Protein AF-A0A2V8N915-F1 (afdb_monomer_lite)

Sequence (179 aa):
MSEPSAIRRAIENGVAYLESAQLPSGEIPIEISPTPEMSVDCVREPVVFPAALAARALSITPSAARVRSRALDFLLREMEPDGLWRHPSSEKPGHYYTPLDVDDTSIASAALAAAGRRFPNNRALLLANRERSGLFRTWIVRWWRHPLMTYRFFKYVAKLRDVDAVVNANVVIYLGICE

Radius of gyration: 17.51 Å; chains: 1; bounding box: 42×37×52 Å

pLDDT: mean 94.82, std 5.8, range [58.16, 98.88]

Structure (mmCIF, N/CA/C/O backbone):
data_AF-A0A2V8N915-F1
#
_entry.id   AF-A0A2V8N915-F1
#
loop_
_atom_site.group_PDB
_atom_site.id
_atom_site.type_symbol
_atom_site.label_atom_id
_atom_site.label_alt_id
_atom_sit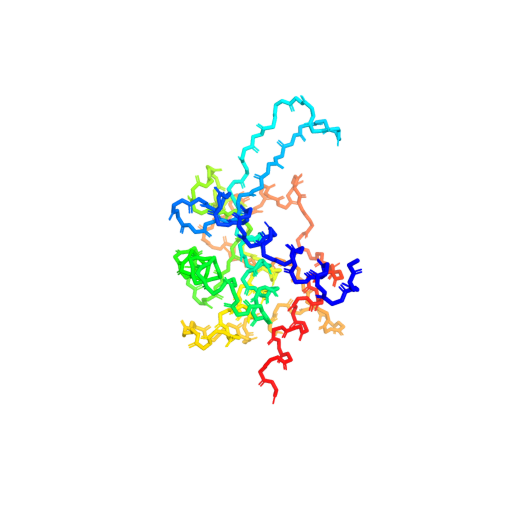e.label_comp_id
_atom_site.label_asym_id
_atom_site.label_entity_id
_atom_site.label_seq_id
_atom_site.pdbx_PDB_ins_code
_atom_site.Cartn_x
_atom_site.Cartn_y
_atom_site.Cartn_z
_atom_site.occupancy
_atom_site.B_iso_or_equiv
_atom_site.auth_seq_id
_atom_site.auth_comp_id
_atom_site.auth_asym_id
_atom_site.auth_atom_id
_atom_site.pdbx_PDB_model_num
ATOM 1 N N . MET A 1 1 ? -17.440 -6.044 34.365 1.00 58.16 1 MET A N 1
ATOM 2 C C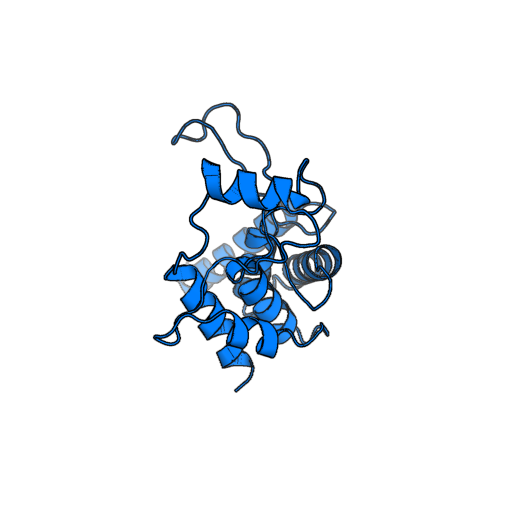A . MET A 1 1 ? -17.697 -5.643 32.960 1.00 58.16 1 MET A CA 1
ATOM 3 C C . MET A 1 1 ? -17.709 -6.904 32.113 1.00 58.16 1 MET A C 1
ATOM 5 O O . MET A 1 1 ? -16.802 -7.701 32.284 1.00 58.16 1 MET A O 1
ATOM 9 N N . SER A 1 2 ? -18.714 -7.124 31.261 1.00 74.94 2 SER A N 1
ATOM 10 C CA . SER A 1 2 ? -18.738 -8.303 30.381 1.00 74.94 2 SER A CA 1
ATOM 11 C C . SER A 1 2 ? -17.717 -8.150 29.247 1.00 74.94 2 SER A C 1
ATOM 13 O O . SER A 1 2 ? -17.509 -7.032 28.764 1.00 74.94 2 SER A O 1
ATOM 15 N N . GLU A 1 3 ? -17.095 -9.244 28.804 1.00 78.62 3 GLU A N 1
ATOM 16 C CA . GLU A 1 3 ? -16.109 -9.231 27.708 1.00 78.62 3 GLU A CA 1
ATOM 17 C C . GLU A 1 3 ? -16.587 -8.495 26.438 1.00 78.62 3 GLU A C 1
ATOM 19 O O . GLU A 1 3 ? -15.830 -7.662 25.931 1.00 78.62 3 GLU A O 1
ATOM 24 N N . PRO A 1 4 ? -17.849 -8.643 25.970 1.00 81.81 4 PRO A N 1
ATOM 25 C CA . PRO A 1 4 ? -18.338 -7.906 24.800 1.00 81.81 4 PRO A CA 1
ATOM 26 C C . PRO A 1 4 ? -18.278 -6.381 24.960 1.00 81.81 4 PRO A C 1
ATOM 28 O O . PRO A 1 4 ? -18.038 -5.652 23.999 1.00 81.81 4 PRO A O 1
ATOM 31 N N . SER A 1 5 ? -18.458 -5.878 26.187 1.00 90.25 5 SER A N 1
ATOM 32 C CA . SER A 1 5 ? -18.349 -4.444 26.470 1.00 90.25 5 SER A CA 1
ATOM 33 C C . SER A 1 5 ? -16.896 -3.956 26.461 1.00 90.25 5 SER A C 1
ATOM 35 O O . SER A 1 5 ? -16.642 -2.801 26.131 1.00 90.25 5 SER A O 1
ATOM 37 N N . ALA A 1 6 ? -15.939 -4.816 26.827 1.00 95.62 6 ALA A N 1
ATOM 38 C CA . ALA A 1 6 ? -14.516 -4.489 26.807 1.00 95.62 6 ALA A CA 1
ATOM 39 C C . ALA A 1 6 ? -13.977 -4.446 25.371 1.00 95.62 6 ALA A C 1
ATOM 41 O O . ALA A 1 6 ? -13.299 -3.484 25.020 1.00 95.62 6 ALA A O 1
ATOM 42 N N . ILE A 1 7 ? -14.368 -5.410 24.529 1.00 95.62 7 ILE A N 1
ATOM 43 C CA . ILE A 1 7 ? -14.004 -5.442 23.104 1.00 95.62 7 ILE A CA 1
ATOM 44 C C . ILE A 1 7 ? -14.509 -4.187 22.386 1.00 95.62 7 ILE A C 1
ATOM 46 O O . ILE A 1 7 ? -13.746 -3.536 21.679 1.00 95.62 7 ILE A O 1
ATOM 50 N N . ARG A 1 8 ? -15.772 -3.796 22.605 1.00 94.94 8 ARG A N 1
ATOM 51 C CA . ARG A 1 8 ? -16.329 -2.584 21.984 1.00 94.94 8 ARG A CA 1
ATOM 52 C C . ARG A 1 8 ? -15.538 -1.328 22.353 1.00 94.94 8 ARG A C 1
ATOM 54 O O . ARG A 1 8 ? -15.169 -0.574 21.461 1.00 94.94 8 ARG A O 1
ATOM 61 N N . ARG A 1 9 ? -15.221 -1.144 23.639 1.00 96.25 9 ARG A N 1
ATOM 62 C CA . ARG A 1 9 ? -14.399 -0.012 24.096 1.00 96.25 9 ARG A CA 1
ATOM 63 C C . ARG A 1 9 ? -12.998 -0.027 23.488 1.00 96.25 9 ARG A C 1
ATOM 65 O O . ARG A 1 9 ? -12.485 1.025 23.134 1.00 96.25 9 ARG A O 1
ATOM 72 N N . ALA A 1 10 ? -12.384 -1.201 23.342 1.00 97.12 10 ALA A N 1
ATOM 73 C CA . ALA A 1 10 ? -11.082 -1.317 22.691 1.00 97.12 10 ALA A CA 1
ATOM 74 C C . ALA A 1 10 ? -11.144 -0.880 21.216 1.00 97.12 10 ALA A C 1
ATOM 76 O O . ALA A 1 10 ? -10.269 -0.145 20.765 1.00 97.12 10 ALA A O 1
ATOM 77 N N . ILE A 1 11 ? -12.203 -1.265 20.493 1.00 96.94 11 ILE A N 1
ATOM 78 C CA . ILE A 1 11 ? -12.436 -0.825 19.108 1.00 96.94 11 ILE A CA 1
ATOM 79 C C . ILE A 1 11 ? -12.624 0.695 19.048 1.00 96.94 11 ILE A C 1
ATOM 81 O O . ILE A 1 11 ? -11.976 1.351 18.240 1.00 96.94 11 ILE A O 1
ATOM 85 N N . GLU A 1 12 ? -13.476 1.265 19.902 1.00 96.88 12 GLU A N 1
ATOM 86 C CA . GLU A 1 12 ? -13.733 2.713 19.947 1.00 96.88 12 GLU A CA 1
ATOM 87 C C . GLU A 1 12 ? -12.453 3.508 20.242 1.00 96.88 12 GLU A C 1
ATOM 89 O O . GLU A 1 12 ? -12.142 4.456 19.523 1.00 96.88 12 GLU A O 1
ATOM 94 N N . ASN A 1 13 ? -11.663 3.072 21.226 1.00 98.00 13 ASN A N 1
ATOM 95 C CA . ASN A 1 13 ? -10.385 3.698 21.562 1.00 98.00 13 ASN A CA 1
ATOM 96 C C . ASN A 1 13 ? -9.372 3.592 20.414 1.00 98.00 13 ASN A C 1
ATOM 98 O O . ASN A 1 13 ? -8.677 4.562 20.116 1.00 98.00 13 ASN A O 1
ATOM 102 N N . GLY A 1 14 ? -9.299 2.434 19.750 1.00 98.12 14 GLY A N 1
ATOM 103 C CA . GLY A 1 14 ? -8.424 2.234 18.596 1.00 98.12 14 GLY A CA 1
ATOM 104 C C . GLY A 1 14 ? -8.798 3.141 17.423 1.00 98.12 14 GLY A C 1
ATOM 105 O O . GLY A 1 14 ? -7.925 3.761 16.821 1.00 98.12 14 GLY A O 1
ATOM 106 N N . VAL A 1 15 ? -10.094 3.282 17.130 1.00 98.31 15 VAL A N 1
ATOM 107 C CA . VAL A 1 15 ? -10.575 4.200 16.087 1.00 98.31 15 VAL A CA 1
ATOM 108 C C . VAL A 1 15 ? -10.278 5.652 16.451 1.00 98.31 15 VAL A C 1
ATOM 110 O O . VAL A 1 15 ? -9.745 6.372 15.612 1.00 98.31 15 VAL A O 1
ATOM 113 N N . ALA A 1 16 ? -10.550 6.068 17.691 1.00 98.38 16 ALA A N 1
ATOM 114 C CA . ALA A 1 16 ? -10.260 7.426 18.149 1.00 98.38 16 ALA A CA 1
ATOM 115 C C . ALA A 1 16 ? -8.763 7.762 18.041 1.00 98.38 16 ALA A C 1
ATOM 117 O O . ALA A 1 16 ? -8.397 8.848 17.588 1.00 98.38 16 ALA A O 1
ATOM 118 N N . TYR A 1 17 ? -7.889 6.811 18.385 1.00 98.44 17 TYR A N 1
ATOM 119 C CA . TYR A 1 17 ? -6.449 6.969 18.202 1.00 98.44 17 TYR A CA 1
ATOM 120 C C . TYR A 1 17 ? -6.085 7.159 16.725 1.00 98.44 17 TYR A C 1
ATOM 122 O O . TYR A 1 17 ? -5.418 8.135 16.383 1.00 98.44 17 TYR A O 1
ATOM 130 N N . LEU A 1 18 ? -6.570 6.285 15.838 1.00 98.31 18 LEU A N 1
ATOM 131 C CA . LEU A 1 18 ? -6.302 6.388 14.401 1.00 98.31 18 LEU A CA 1
ATOM 132 C C . LEU A 1 18 ? -6.818 7.702 13.801 1.00 98.31 18 LEU A C 1
ATOM 134 O O . LEU A 1 18 ? -6.141 8.292 12.965 1.00 98.31 18 LEU A O 1
ATOM 138 N N . GLU A 1 19 ? -7.982 8.191 14.236 1.00 98.06 19 GLU A N 1
ATOM 139 C CA . GLU A 1 19 ? -8.492 9.503 13.825 1.00 98.06 19 GLU A CA 1
ATOM 140 C C . GLU A 1 19 ? -7.568 10.642 14.254 1.00 98.06 19 GLU A C 1
ATOM 142 O O . GLU A 1 19 ? -7.346 11.564 13.468 1.00 98.06 19 GLU A O 1
ATOM 147 N N . SER A 1 20 ? -7.022 10.567 15.471 1.00 98.06 20 SER A N 1
ATOM 148 C CA . SER A 1 20 ? -6.102 11.579 15.996 1.00 98.06 20 SER A CA 1
ATOM 149 C C . SER A 1 20 ? -4.716 11.536 15.342 1.00 98.06 20 SER A C 1
ATOM 151 O O . SER A 1 20 ? -4.090 12.580 15.185 1.00 98.06 20 SER A O 1
ATOM 153 N N . ALA A 1 21 ? -4.252 10.349 14.939 1.00 97.69 21 ALA A N 1
ATOM 154 C CA . ALA A 1 21 ? -2.926 10.139 14.362 1.00 97.69 21 ALA A CA 1
ATOM 155 C C . ALA A 1 21 ? -2.880 10.337 12.835 1.00 97.69 21 ALA A C 1
ATOM 157 O O . ALA A 1 21 ? -1.843 10.713 12.293 1.00 97.69 21 ALA A O 1
ATOM 158 N N . GLN A 1 22 ? -3.981 10.078 12.117 1.00 98.44 22 GLN A N 1
ATOM 159 C CA . GLN A 1 22 ? -4.016 10.156 10.654 1.00 98.44 22 GLN A CA 1
ATOM 160 C C . GLN A 1 22 ? -3.775 11.588 10.151 1.00 98.44 22 GLN A C 1
ATOM 162 O O . GLN A 1 22 ? -4.539 12.515 10.448 1.00 98.44 22 GLN A O 1
ATOM 167 N N . LEU A 1 23 ? -2.773 11.748 9.285 1.00 98.25 23 LEU A N 1
ATOM 168 C CA . LEU A 1 23 ? -2.366 13.047 8.748 1.00 98.25 23 LEU A CA 1
ATOM 169 C C . LEU A 1 23 ? -3.466 13.699 7.898 1.00 98.25 23 LEU A C 1
ATOM 171 O O . LEU A 1 23 ? -4.329 12.994 7.369 1.00 98.25 23 LEU A O 1
ATOM 175 N N . PRO A 1 24 ? -3.451 15.033 7.685 1.00 97.81 24 PRO A N 1
ATOM 176 C CA . PRO A 1 24 ? -4.430 15.713 6.831 1.00 97.81 24 PRO A CA 1
ATOM 177 C C . PRO A 1 24 ? -4.552 15.110 5.426 1.00 97.81 24 PRO A C 1
ATOM 179 O O . PRO A 1 24 ? -5.661 15.033 4.900 1.00 97.81 24 PRO A O 1
ATOM 182 N N . SER A 1 25 ? -3.449 14.599 4.867 1.00 97.62 25 SER A N 1
ATOM 183 C CA . SER A 1 25 ? -3.434 13.863 3.599 1.00 97.62 25 SER A CA 1
ATOM 184 C C . SER A 1 25 ? -4.282 12.580 3.646 1.00 97.62 25 SER A C 1
ATOM 186 O O . SER A 1 25 ? -4.825 12.162 2.632 1.00 97.62 25 SER A O 1
ATOM 188 N N . GLY A 1 26 ? -4.467 11.955 4.804 1.00 98.38 26 GLY A N 1
ATOM 189 C CA . GLY A 1 26 ? -5.096 10.639 4.940 1.00 98.38 26 GLY A CA 1
ATOM 190 C C . GLY A 1 26 ? -4.089 9.498 5.072 1.00 98.38 26 GLY A C 1
ATOM 191 O O . GLY A 1 26 ? -4.500 8.365 5.322 1.00 98.38 26 GLY A O 1
ATOM 192 N N . GLU A 1 27 ? -2.791 9.794 4.973 1.00 98.25 27 GLU A N 1
ATOM 193 C CA . GLU A 1 27 ? -1.723 8.859 5.322 1.00 98.25 27 GLU A CA 1
ATOM 194 C C . GLU A 1 27 ? -1.863 8.399 6.779 1.00 98.25 27 GLU A C 1
ATOM 196 O O . GLU A 1 27 ? -2.168 9.195 7.675 1.00 98.25 27 GLU A O 1
ATOM 201 N N . ILE A 1 28 ? -1.626 7.107 7.003 1.00 98.06 28 ILE A N 1
ATOM 202 C CA . ILE A 1 28 ? -1.414 6.545 8.336 1.00 98.06 28 ILE A CA 1
ATOM 203 C C . ILE A 1 28 ? 0.098 6.588 8.573 1.00 98.06 28 ILE A C 1
ATOM 205 O O . ILE A 1 28 ? 0.808 5.795 7.954 1.00 98.06 28 ILE A O 1
ATOM 209 N N . PRO A 1 29 ? 0.604 7.541 9.374 1.00 96.94 29 PRO A N 1
ATOM 210 C CA . PRO A 1 29 ? 2.037 7.759 9.474 1.00 96.94 29 PRO A CA 1
ATOM 211 C C . PRO A 1 29 ? 2.709 6.600 10.207 1.00 96.94 29 PRO A C 1
ATOM 213 O O . PRO A 1 29 ? 2.149 6.034 11.148 1.00 96.94 29 PRO A O 1
ATOM 216 N N . ILE A 1 30 ? 3.934 6.294 9.796 1.00 95.56 30 ILE A N 1
ATOM 217 C CA . ILE A 1 30 ? 4.863 5.469 10.565 1.00 95.56 30 ILE A CA 1
ATOM 218 C C . ILE A 1 30 ? 6.137 6.258 10.832 1.00 95.56 30 ILE A C 1
ATOM 220 O O . ILE A 1 30 ? 6.472 7.198 10.105 1.00 95.56 30 ILE A O 1
ATOM 224 N N . GLU A 1 31 ? 6.848 5.850 11.872 1.00 95.25 31 GLU A N 1
ATOM 225 C CA . GLU A 1 31 ? 8.144 6.404 12.232 1.00 95.25 31 GLU A CA 1
ATOM 226 C C . GLU A 1 31 ? 9.220 5.336 12.078 1.00 95.25 31 GLU A C 1
ATOM 228 O O . GLU A 1 31 ? 8.987 4.152 12.330 1.00 95.25 31 GLU A O 1
ATOM 233 N N . ILE A 1 32 ? 10.404 5.770 11.666 1.00 94.75 32 ILE A N 1
ATOM 234 C CA . ILE A 1 32 ? 11.606 4.945 11.625 1.00 94.75 32 ILE A CA 1
ATOM 235 C C . ILE A 1 32 ? 12.653 5.541 12.556 1.00 94.75 32 ILE A C 1
ATOM 237 O O . ILE A 1 32 ? 12.707 6.753 12.756 1.00 94.75 32 ILE A O 1
ATOM 241 N N . SER A 1 33 ? 13.501 4.676 13.096 1.00 95.38 33 SER A N 1
ATOM 242 C CA . SER A 1 33 ? 14.640 5.053 13.923 1.00 95.38 33 SER A CA 1
ATOM 243 C C . SER A 1 33 ? 15.849 4.205 13.528 1.00 95.38 33 SER A C 1
ATOM 245 O O . SER A 1 33 ? 15.679 3.050 13.120 1.00 95.38 33 SER A O 1
ATOM 247 N N . PRO A 1 34 ? 17.077 4.742 13.637 1.00 93.06 34 PRO A N 1
ATOM 248 C CA . PRO A 1 34 ? 18.279 3.930 13.511 1.00 93.06 34 PRO A CA 1
ATOM 249 C C . PRO A 1 34 ? 18.462 2.960 14.689 1.00 93.06 34 PRO A C 1
ATOM 251 O O . PRO A 1 34 ? 19.257 2.027 14.565 1.00 93.06 34 PRO A O 1
ATOM 254 N N . THR A 1 35 ? 17.770 3.165 15.820 1.00 93.44 35 THR A N 1
ATOM 255 C CA . THR A 1 35 ? 17.861 2.283 16.988 1.00 93.44 35 THR A CA 1
ATOM 256 C C . THR A 1 35 ? 16.647 1.355 17.088 1.00 93.44 35 THR A C 1
ATOM 258 O O . THR A 1 35 ? 15.511 1.800 16.900 1.00 93.44 35 THR A O 1
ATOM 261 N N . PRO A 1 36 ? 16.845 0.060 17.405 1.00 91.38 36 PRO A N 1
ATOM 262 C CA . PRO A 1 36 ? 15.742 -0.888 17.572 1.00 91.38 36 PRO A CA 1
ATOM 263 C C . PRO A 1 36 ? 14.731 -0.475 18.646 1.00 91.38 36 PRO A C 1
ATOM 265 O O . PRO A 1 36 ? 13.557 -0.818 18.553 1.00 91.38 36 PRO A O 1
ATOM 268 N N . GLU A 1 37 ? 15.177 0.262 19.664 1.00 93.69 37 GLU A N 1
ATOM 269 C CA . GLU A 1 37 ? 14.337 0.730 20.766 1.00 93.69 37 GLU A CA 1
ATOM 270 C C . GLU A 1 37 ? 13.419 1.890 20.365 1.00 93.69 37 GLU A C 1
ATOM 272 O O . GLU A 1 37 ? 12.548 2.257 21.151 1.00 93.69 37 GLU A O 1
ATOM 277 N N . MET A 1 38 ? 13.622 2.489 19.181 1.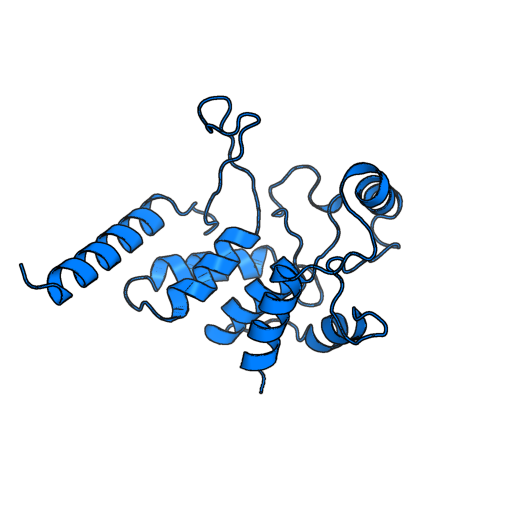00 92.81 38 MET A N 1
ATOM 278 C CA . MET A 1 38 ? 12.883 3.667 18.708 1.00 92.81 38 MET A CA 1
ATOM 279 C C . MET A 1 38 ? 12.874 4.812 19.735 1.00 92.81 38 MET A C 1
ATOM 281 O O . MET A 1 38 ? 11.880 5.510 19.922 1.00 92.81 38 MET A O 1
ATOM 285 N N . SER A 1 39 ? 13.983 4.971 20.457 1.00 90.44 39 SER A N 1
ATOM 286 C CA . SER A 1 39 ? 14.116 5.933 21.557 1.00 90.44 39 SER A CA 1
ATOM 287 C C . SER A 1 39 ? 14.793 7.239 21.143 1.00 90.44 39 SER A C 1
ATOM 289 O O . SER A 1 39 ? 14.737 8.220 21.885 1.00 90.44 39 SER A O 1
ATOM 291 N N . VAL A 1 40 ? 15.433 7.263 19.971 1.00 89.75 40 VAL A N 1
ATOM 292 C CA . VAL A 1 40 ? 16.158 8.420 19.431 1.00 89.75 40 VAL A CA 1
ATOM 293 C C . VAL A 1 40 ? 15.877 8.578 17.943 1.00 89.75 40 VAL A C 1
ATOM 295 O O . VAL A 1 40 ? 15.637 7.592 17.244 1.00 89.75 40 VAL A O 1
ATOM 298 N N . ASP A 1 41 ? 15.922 9.824 17.471 1.00 89.44 41 ASP A N 1
ATOM 299 C CA . ASP A 1 41 ? 15.824 10.194 16.054 1.00 89.44 41 ASP A CA 1
ATOM 300 C C . ASP A 1 41 ? 14.653 9.532 15.307 1.00 89.44 41 ASP A C 1
ATOM 302 O O . ASP A 1 41 ? 14.775 9.161 14.139 1.00 89.44 41 ASP A O 1
ATOM 306 N N . CYS A 1 42 ? 13.508 9.379 15.983 1.00 93.88 42 CYS A N 1
ATOM 307 C CA . CYS A 1 42 ? 12.278 8.920 15.351 1.00 93.88 42 CYS A CA 1
ATOM 308 C C . CYS A 1 42 ? 11.804 9.973 14.357 1.00 93.88 42 CYS A C 1
ATOM 310 O O . CYS A 1 42 ? 11.478 11.105 14.724 1.00 93.88 42 CYS A O 1
ATOM 312 N N . VAL A 1 43 ? 11.783 9.594 13.086 1.00 94.62 43 VAL A N 1
ATOM 313 C CA . VAL A 1 43 ? 11.342 10.461 11.999 1.00 94.62 43 VAL A CA 1
ATOM 314 C C . VAL A 1 43 ? 10.207 9.799 11.249 1.00 94.62 43 VAL A C 1
ATOM 316 O O . VAL A 1 43 ? 10.234 8.593 10.997 1.00 94.62 43 VAL A O 1
ATOM 319 N N . ARG A 1 44 ? 9.212 10.600 10.858 1.00 95.50 44 ARG A N 1
ATOM 320 C CA . ARG A 1 44 ? 8.164 10.140 9.948 1.00 95.50 44 ARG A CA 1
ATOM 321 C C . ARG A 1 44 ? 8.806 9.642 8.659 1.00 95.50 44 ARG A C 1
ATOM 323 O O . ARG A 1 44 ? 9.600 10.347 8.037 1.00 95.50 44 ARG A O 1
ATOM 330 N N . GLU A 1 45 ? 8.367 8.474 8.228 1.00 96.19 45 GLU A N 1
ATOM 331 C CA . GLU A 1 45 ? 8.730 7.867 6.958 1.00 96.19 45 GLU A CA 1
ATOM 332 C C . GLU A 1 45 ? 7.513 7.939 6.016 1.00 96.19 45 GLU A C 1
ATOM 334 O O . GLU A 1 45 ? 6.515 7.264 6.271 1.00 96.19 45 GLU A O 1
ATOM 339 N N . PRO A 1 46 ? 7.534 8.782 4.960 1.00 97.50 46 PRO A N 1
ATOM 340 C CA . PRO A 1 46 ? 6.396 8.918 4.051 1.00 97.50 46 PRO A CA 1
ATOM 341 C C . PRO A 1 46 ? 6.275 7.695 3.130 1.00 97.50 46 PRO A C 1
ATOM 343 O O . PRO A 1 46 ? 7.046 7.537 2.176 1.00 97.50 46 PRO A O 1
ATOM 346 N N . VAL A 1 47 ? 5.310 6.820 3.420 1.00 97.94 47 VAL A N 1
ATOM 347 C CA . VAL A 1 47 ? 5.089 5.549 2.707 1.00 97.94 47 VAL A CA 1
ATOM 348 C C . VAL A 1 47 ? 3.606 5.239 2.504 1.00 97.94 47 VAL A C 1
ATOM 350 O O . VAL A 1 47 ? 2.739 5.687 3.254 1.00 97.94 47 VAL A O 1
ATOM 353 N N . VAL A 1 48 ? 3.313 4.445 1.474 1.00 98.25 48 VAL A N 1
ATOM 354 C CA . VAL A 1 48 ? 1.953 4.064 1.069 1.00 98.25 48 VAL A CA 1
ATOM 355 C C . VAL A 1 48 ? 1.415 2.892 1.895 1.00 98.25 48 VAL A C 1
ATOM 357 O O . VAL A 1 48 ? 0.247 2.905 2.305 1.00 98.25 48 VAL A O 1
ATOM 360 N N . PHE A 1 49 ? 2.268 1.904 2.174 1.00 98.00 49 PHE A N 1
ATOM 361 C CA . PHE A 1 49 ? 1.886 0.617 2.759 1.00 98.00 49 PHE A CA 1
ATOM 362 C C . PHE A 1 49 ? 0.985 0.705 4.005 1.00 98.00 49 PHE A C 1
ATOM 364 O O . PHE A 1 49 ? -0.060 0.043 4.023 1.00 98.00 49 PHE A O 1
ATOM 371 N N . PRO A 1 50 ? 1.285 1.523 5.037 1.00 98.25 50 PRO A N 1
ATOM 372 C CA . PRO A 1 50 ? 0.479 1.547 6.258 1.00 98.25 50 PRO A CA 1
ATOM 373 C C . PRO A 1 50 ? -0.950 2.038 6.011 1.00 98.25 50 PRO A C 1
ATOM 375 O O . PRO A 1 50 ? -1.900 1.505 6.587 1.00 98.25 50 PRO A O 1
ATOM 378 N N . ALA A 1 51 ? -1.127 3.014 5.114 1.00 98.62 51 ALA A N 1
ATOM 379 C CA . ALA A 1 51 ? -2.449 3.497 4.734 1.00 98.62 51 ALA A CA 1
ATOM 380 C C . ALA A 1 51 ? -3.243 2.419 3.983 1.00 98.62 51 ALA A C 1
ATOM 382 O O . ALA A 1 51 ? -4.437 2.247 4.237 1.00 98.62 51 ALA A O 1
ATOM 383 N N . ALA A 1 52 ? -2.585 1.659 3.103 1.00 98.56 52 ALA A N 1
ATOM 384 C CA . ALA A 1 52 ? -3.213 0.567 2.368 1.00 98.56 52 ALA A CA 1
ATOM 385 C C . ALA A 1 52 ? -3.640 -0.580 3.293 1.00 98.56 52 ALA A C 1
ATOM 387 O O . ALA A 1 52 ? -4.799 -1.012 3.261 1.00 98.56 52 ALA A O 1
ATOM 388 N N . LEU A 1 53 ? -2.738 -1.010 4.177 1.00 98.19 53 LEU A N 1
ATOM 389 C CA . LEU A 1 53 ? -3.009 -2.038 5.175 1.00 98.19 53 LEU A CA 1
ATOM 390 C C . LEU A 1 53 ? -4.144 -1.616 6.115 1.00 98.19 53 LEU A C 1
ATOM 392 O O . LEU A 1 53 ? -5.094 -2.378 6.307 1.00 98.19 53 LEU A O 1
ATOM 396 N N . ALA A 1 54 ? -4.101 -0.393 6.650 1.00 98.25 54 ALA A N 1
ATOM 397 C CA . ALA A 1 54 ? -5.153 0.130 7.517 1.00 98.25 54 ALA A CA 1
ATOM 398 C C . ALA A 1 54 ? -6.500 0.216 6.786 1.00 98.25 54 ALA A C 1
ATOM 400 O O . ALA A 1 54 ? -7.515 -0.243 7.307 1.00 98.25 54 ALA A O 1
ATOM 401 N N . ALA A 1 55 ? -6.534 0.740 5.556 1.00 98.38 55 ALA A N 1
ATOM 402 C CA . ALA A 1 55 ? -7.766 0.835 4.775 1.00 98.38 55 ALA A CA 1
ATOM 403 C C . ALA A 1 55 ? -8.399 -0.541 4.507 1.00 98.38 55 ALA A C 1
ATOM 405 O O . ALA A 1 55 ? -9.633 -0.669 4.495 1.00 98.38 55 ALA A O 1
ATOM 406 N N . ARG A 1 56 ? -7.569 -1.577 4.317 1.00 97.12 56 ARG A N 1
ATOM 407 C CA . ARG A 1 56 ? -8.034 -2.958 4.177 1.00 97.12 56 ARG A CA 1
ATOM 408 C C . ARG A 1 56 ? -8.514 -3.534 5.509 1.00 97.12 56 ARG A C 1
ATOM 410 O O . ARG A 1 56 ? -9.639 -4.031 5.562 1.00 97.12 56 ARG A O 1
ATOM 417 N N . ALA A 1 57 ? -7.717 -3.444 6.570 1.00 96.81 57 ALA A N 1
ATOM 418 C CA . ALA A 1 57 ? -8.047 -3.992 7.886 1.00 96.81 57 ALA A CA 1
ATOM 419 C C . ALA A 1 57 ? -9.323 -3.365 8.473 1.00 96.81 57 ALA A C 1
ATOM 421 O O . ALA A 1 57 ? -10.193 -4.067 8.980 1.00 96.81 57 ALA A O 1
ATOM 422 N N . LEU A 1 58 ? -9.494 -2.051 8.317 1.00 97.50 58 LEU A N 1
ATOM 423 C CA . LEU A 1 58 ? -10.657 -1.313 8.816 1.00 97.50 58 LEU A CA 1
ATOM 424 C C . LEU A 1 58 ? -11.924 -1.521 7.973 1.00 97.50 58 LEU A C 1
ATOM 426 O O . LEU A 1 58 ? -12.979 -0.994 8.321 1.00 97.50 58 LEU A O 1
ATOM 430 N N . SER A 1 59 ? -11.864 -2.277 6.870 1.00 95.69 59 SER A N 1
ATOM 431 C CA . SER A 1 59 ? -13.036 -2.513 6.010 1.00 95.69 59 SER A CA 1
ATOM 432 C C . SER A 1 59 ? -14.179 -3.253 6.709 1.00 95.69 59 SER A C 1
ATOM 434 O O . SER A 1 59 ? -15.328 -3.097 6.304 1.00 95.69 59 SER A O 1
ATOM 436 N N . ILE A 1 60 ? -13.880 -3.990 7.780 1.00 94.56 60 ILE A N 1
ATOM 437 C CA . ILE A 1 60 ? -14.857 -4.728 8.593 1.00 94.56 60 ILE A CA 1
ATOM 438 C C . ILE A 1 60 ? -15.309 -3.966 9.849 1.00 94.56 60 ILE A C 1
ATOM 440 O O . ILE A 1 60 ? -16.087 -4.501 10.636 1.00 94.56 60 ILE A O 1
ATOM 444 N N . THR A 1 61 ? -14.842 -2.727 10.045 1.00 95.69 61 THR A N 1
ATOM 445 C CA . THR A 1 61 ? -15.108 -1.918 11.244 1.00 95.69 61 THR A CA 1
ATOM 446 C C . THR A 1 61 ? -15.888 -0.657 10.860 1.00 95.69 61 THR A C 1
ATOM 448 O O . THR A 1 61 ? -15.276 0.362 10.532 1.00 95.69 61 THR A O 1
ATOM 451 N N . PRO A 1 62 ? -17.237 -0.669 10.904 1.00 95.44 62 PRO A N 1
ATOM 452 C CA . PRO A 1 62 ? -18.053 0.460 10.448 1.00 95.44 62 PRO A CA 1
ATOM 453 C C . PRO A 1 62 ? -17.756 1.787 11.156 1.00 95.44 62 PRO A C 1
ATOM 455 O O . PRO A 1 62 ? -17.781 2.837 10.519 1.00 95.44 62 PRO A O 1
ATOM 458 N N . SER A 1 63 ? -17.417 1.757 12.450 1.00 96.88 63 SER A N 1
ATOM 459 C CA . SER A 1 63 ? -17.047 2.961 13.209 1.00 96.88 63 SER A CA 1
ATOM 460 C C . SER A 1 63 ? -15.774 3.638 12.688 1.00 96.88 63 SER A C 1
ATOM 462 O O . SER A 1 63 ? -15.601 4.832 12.890 1.00 96.88 63 SER A O 1
ATOM 464 N N . ALA A 1 64 ? -14.916 2.917 11.960 1.00 97.94 64 ALA A N 1
ATOM 465 C CA . ALA A 1 64 ? -13.685 3.438 11.371 1.00 97.94 64 ALA A CA 1
ATOM 466 C C . ALA A 1 64 ? -13.871 4.002 9.948 1.00 97.94 64 ALA A C 1
ATOM 468 O O . ALA A 1 64 ? -12.885 4.299 9.266 1.00 97.94 64 ALA A O 1
ATOM 469 N N . ALA A 1 65 ? -15.114 4.139 9.466 1.00 97.88 65 ALA A N 1
ATOM 470 C CA . ALA A 1 65 ? -15.409 4.519 8.082 1.00 97.88 65 ALA A CA 1
ATOM 471 C C . ALA A 1 65 ? -14.725 5.827 7.651 1.00 97.88 65 ALA A C 1
ATOM 473 O O . ALA A 1 65 ? -14.255 5.927 6.517 1.00 97.88 65 ALA A O 1
ATOM 474 N N . ARG A 1 66 ? -14.619 6.810 8.555 1.00 98.12 66 ARG A N 1
ATOM 475 C CA . ARG A 1 66 ? -13.971 8.099 8.274 1.00 98.12 66 ARG A CA 1
ATOM 476 C C . ARG A 1 66 ? -12.464 7.958 8.054 1.00 98.12 66 ARG A C 1
ATOM 478 O O . ARG A 1 66 ? -11.965 8.426 7.031 1.00 98.12 66 ARG A O 1
ATOM 485 N N . VAL A 1 67 ? -11.762 7.283 8.970 1.00 98.56 67 VAL A N 1
ATOM 486 C CA . VAL A 1 67 ? -10.320 6.988 8.850 1.00 98.56 67 VAL A CA 1
ATOM 487 C C . VAL A 1 67 ? -10.050 6.239 7.554 1.00 98.56 67 VAL A C 1
ATOM 489 O O . VAL A 1 67 ? -9.201 6.635 6.753 1.00 98.56 67 VAL A O 1
ATOM 492 N N . ARG A 1 68 ? -10.833 5.181 7.315 1.00 98.56 68 ARG A N 1
ATOM 493 C CA . ARG A 1 68 ? -10.717 4.351 6.121 1.00 98.56 68 ARG A CA 1
ATOM 494 C C . ARG A 1 68 ? -10.934 5.159 4.844 1.00 98.56 68 ARG A C 1
ATOM 496 O O . ARG A 1 68 ? -10.142 5.018 3.921 1.00 98.56 68 ARG A O 1
ATOM 503 N N . SER A 1 69 ? -11.968 6.000 4.775 1.00 98.69 69 SER A N 1
ATOM 504 C CA . SER A 1 69 ? -12.237 6.809 3.577 1.00 98.69 69 SER A CA 1
ATOM 505 C C . SER A 1 69 ? -11.060 7.720 3.241 1.00 98.69 69 SER A C 1
ATOM 507 O O . SER A 1 69 ? -10.626 7.740 2.096 1.00 98.69 69 SER A O 1
ATOM 509 N N . ARG A 1 70 ? -10.495 8.413 4.236 1.00 98.81 70 ARG A N 1
ATOM 510 C CA . ARG A 1 70 ? -9.341 9.302 4.030 1.00 98.81 70 ARG A CA 1
ATOM 511 C C . ARG A 1 70 ? -8.092 8.543 3.585 1.00 98.81 70 ARG A C 1
ATOM 513 O O . ARG A 1 70 ? -7.370 9.030 2.721 1.00 98.81 70 ARG A O 1
ATOM 520 N N . ALA A 1 71 ? -7.866 7.346 4.127 1.00 98.88 71 ALA A N 1
ATOM 521 C CA . ALA A 1 71 ? -6.776 6.483 3.685 1.00 98.88 71 ALA A CA 1
ATOM 522 C C . ALA A 1 71 ? -6.974 6.042 2.226 1.00 98.88 71 ALA A C 1
ATOM 524 O O . ALA A 1 71 ? -6.048 6.138 1.433 1.00 98.88 71 ALA A O 1
ATOM 525 N N . LEU A 1 72 ? -8.188 5.647 1.828 1.00 98.88 72 LEU A N 1
ATOM 526 C CA . LEU A 1 72 ? -8.498 5.309 0.431 1.00 98.88 72 LEU A CA 1
ATOM 527 C C . LEU A 1 72 ? -8.289 6.503 -0.513 1.00 98.88 72 LEU A C 1
ATOM 529 O O . LEU A 1 72 ? -7.762 6.327 -1.610 1.00 98.88 72 LEU A O 1
ATOM 533 N N . ASP A 1 73 ? -8.672 7.709 -0.089 1.00 98.81 73 ASP A N 1
ATOM 534 C CA . ASP A 1 73 ? -8.461 8.929 -0.871 1.00 98.81 73 ASP A CA 1
ATOM 535 C C . ASP A 1 73 ? -6.963 9.247 -1.015 1.00 98.81 73 ASP A C 1
ATOM 537 O O . ASP A 1 73 ? -6.534 9.715 -2.068 1.00 98.81 73 ASP A O 1
ATOM 541 N N . PHE A 1 74 ? -6.154 8.958 0.010 1.00 98.88 74 PHE A N 1
ATOM 542 C CA . PHE A 1 74 ? -4.695 9.005 -0.079 1.00 98.88 74 PHE A CA 1
ATOM 543 C C . PHE A 1 74 ? -4.153 7.998 -1.100 1.00 98.88 74 PHE A C 1
ATOM 545 O O . PHE A 1 74 ? -3.436 8.404 -2.010 1.00 98.88 74 PHE A O 1
ATOM 552 N N . LEU A 1 75 ? -4.575 6.729 -1.047 1.00 98.88 75 LEU A N 1
ATOM 553 C CA . LEU A 1 75 ? -4.132 5.707 -2.008 1.00 98.88 75 LEU A CA 1
ATOM 554 C C . LEU A 1 75 ? -4.437 6.089 -3.458 1.00 98.88 75 LEU A C 1
ATOM 556 O O . LEU A 1 75 ? -3.605 5.868 -4.332 1.00 98.88 75 LEU A O 1
ATOM 560 N N . LEU A 1 76 ? -5.610 6.675 -3.722 1.00 98.75 76 LEU A N 1
ATOM 561 C CA . LEU A 1 76 ? -5.979 7.129 -5.065 1.00 98.75 76 LEU A CA 1
ATOM 562 C C . LEU A 1 76 ? -5.080 8.258 -5.578 1.00 98.75 76 LEU A C 1
ATOM 564 O O . LEU A 1 76 ? -4.846 8.327 -6.782 1.00 98.75 76 LEU A O 1
ATOM 568 N N . ARG A 1 77 ? -4.586 9.135 -4.696 1.00 98.50 77 ARG A N 1
ATOM 569 C CA . ARG A 1 77 ? -3.662 10.213 -5.079 1.00 98.50 77 ARG A CA 1
ATOM 570 C C . ARG A 1 77 ? -2.232 9.720 -5.278 1.00 98.50 77 ARG A C 1
ATOM 572 O O . ARG A 1 77 ? -1.570 10.203 -6.186 1.00 98.50 77 ARG 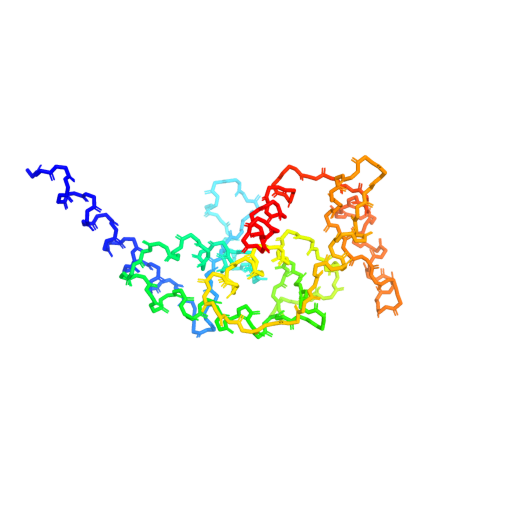A O 1
ATOM 579 N N . GLU A 1 78 ? -1.794 8.746 -4.484 1.00 98.56 78 GLU A N 1
ATOM 580 C CA . GLU A 1 78 ? -0.461 8.133 -4.609 1.00 98.56 78 GLU A CA 1
ATOM 581 C C . GLU A 1 78 ? -0.370 7.094 -5.742 1.00 98.56 78 GLU A C 1
ATOM 583 O O . GLU A 1 78 ? 0.701 6.557 -6.020 1.00 98.56 78 GLU A O 1
ATOM 588 N N . MET A 1 79 ? -1.492 6.792 -6.400 1.00 98.56 79 MET A N 1
ATOM 589 C CA . MET A 1 79 ? -1.558 5.827 -7.491 1.00 98.56 79 MET A CA 1
ATOM 590 C C . MET A 1 79 ? -0.803 6.324 -8.727 1.00 98.56 79 MET A C 1
ATOM 592 O O . MET A 1 79 ? -1.122 7.361 -9.311 1.00 98.56 79 MET A O 1
ATOM 596 N N . GLU A 1 80 ? 0.149 5.525 -9.195 1.00 96.56 80 GLU A N 1
ATOM 597 C CA . GLU A 1 80 ? 0.818 5.730 -10.474 1.00 96.56 80 GLU A CA 1
ATOM 598 C C . GLU A 1 80 ? 0.009 5.143 -11.649 1.00 96.56 80 GLU A C 1
ATOM 600 O O . GLU A 1 80 ? -0.933 4.359 -11.456 1.00 96.56 80 GLU A O 1
ATOM 605 N N . PRO A 1 81 ? 0.359 5.506 -12.903 1.00 95.50 81 PRO A N 1
ATOM 606 C CA . PRO A 1 81 ? -0.276 4.944 -14.088 1.00 95.50 81 PRO A CA 1
ATOM 607 C C . PRO A 1 81 ? -0.366 3.417 -14.060 1.00 95.50 81 PRO A C 1
ATOM 609 O O . PRO A 1 81 ? 0.519 2.731 -13.551 1.00 95.50 81 PRO A O 1
ATOM 612 N N . ASP A 1 82 ? -1.432 2.907 -14.674 1.00 96.44 82 ASP A N 1
ATOM 613 C CA . ASP A 1 82 ? -1.803 1.489 -14.701 1.00 96.44 82 ASP A CA 1
ATOM 614 C C . ASP A 1 82 ? -2.256 0.913 -13.353 1.00 96.44 82 ASP A C 1
ATOM 616 O O . ASP A 1 82 ? -2.396 -0.300 -13.234 1.00 96.44 82 ASP A O 1
ATOM 620 N N . GLY A 1 83 ? -2.540 1.768 -12.364 1.00 97.94 83 GLY A N 1
ATOM 621 C CA . GLY A 1 83 ? -3.012 1.333 -11.052 1.00 97.94 83 GLY A CA 1
ATOM 622 C C . GLY A 1 83 ? -1.904 0.641 -10.277 1.00 97.94 83 GLY A C 1
ATOM 623 O O . GLY A 1 83 ? -2.091 -0.475 -9.807 1.00 97.94 83 GLY A O 1
ATOM 624 N N . LEU A 1 84 ? -0.725 1.253 -10.225 1.00 98.19 84 LEU A N 1
ATOM 625 C CA . LEU A 1 84 ? 0.444 0.697 -9.550 1.00 98.19 84 LEU A CA 1
ATOM 626 C C . LEU A 1 84 ? 0.900 1.642 -8.446 1.00 98.19 84 LEU A C 1
ATOM 6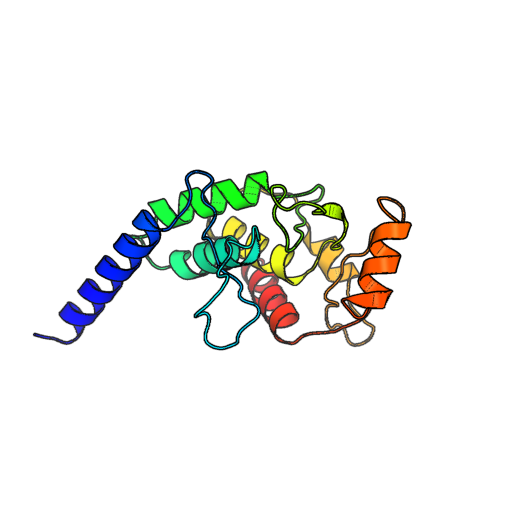28 O O . LEU A 1 84 ? 0.674 2.847 -8.524 1.00 98.19 84 LEU A O 1
ATOM 632 N N . TRP A 1 85 ? 1.571 1.093 -7.443 1.00 98.44 85 TRP A N 1
ATOM 633 C CA . TRP A 1 85 ? 2.115 1.857 -6.329 1.00 98.44 85 TRP A CA 1
ATOM 634 C C . TRP A 1 85 ? 3.592 1.541 -6.129 1.00 98.44 85 TRP A C 1
ATOM 636 O O . TRP A 1 85 ? 4.094 0.487 -6.534 1.00 98.44 85 TRP A O 1
ATOM 646 N N . ARG A 1 86 ? 4.287 2.516 -5.548 1.00 96.81 86 ARG A N 1
ATOM 647 C CA . ARG A 1 86 ? 5.595 2.326 -4.929 1.00 96.81 86 ARG A CA 1
ATOM 648 C C . ARG A 1 86 ? 5.396 2.342 -3.424 1.00 96.81 86 ARG A C 1
ATOM 650 O O . ARG A 1 86 ? 4.494 3.023 -2.941 1.00 96.81 86 ARG A O 1
ATOM 657 N N . HIS A 1 87 ? 6.314 1.705 -2.720 1.00 96.75 87 HIS A N 1
ATOM 658 C CA . HIS A 1 87 ? 6.422 1.843 -1.278 1.00 96.75 87 HIS A CA 1
ATOM 659 C C . HIS A 1 87 ? 6.506 3.297 -0.759 1.00 96.75 87 HIS A C 1
ATOM 661 O O . HIS A 1 87 ? 5.668 3.681 0.062 1.00 96.75 87 HIS A O 1
ATOM 667 N N . PRO A 1 88 ? 7.473 4.140 -1.187 1.00 97.25 88 PRO A N 1
ATOM 668 C CA . PRO A 1 88 ? 7.494 5.545 -0.787 1.00 97.25 88 PRO A CA 1
ATOM 669 C C . PRO A 1 88 ? 6.272 6.292 -1.326 1.00 97.25 88 PRO A C 1
ATOM 671 O O . PRO A 1 88 ? 5.844 6.055 -2.457 1.00 97.25 88 PRO A O 1
ATOM 674 N N . SER A 1 89 ? 5.747 7.227 -0.534 1.00 97.44 89 SER A N 1
ATOM 675 C CA . SER A 1 89 ? 4.787 8.200 -1.054 1.00 97.44 89 SER A CA 1
ATOM 676 C C . SER A 1 89 ? 5.506 9.277 -1.869 1.00 97.44 89 SER A C 1
ATOM 678 O O . SER A 1 89 ? 6.713 9.502 -1.738 1.00 97.44 89 SER A O 1
ATOM 680 N N . SER A 1 90 ? 4.744 9.991 -2.689 1.00 96.88 90 SER A N 1
ATOM 681 C CA . SER A 1 90 ? 5.211 11.095 -3.526 1.00 96.88 90 SER A CA 1
ATOM 682 C C . SER A 1 90 ? 5.808 12.263 -2.731 1.00 96.88 90 SER A C 1
ATOM 684 O O . SER A 1 90 ? 6.589 13.038 -3.286 1.00 96.88 90 SER A O 1
ATOM 686 N N . GLU A 1 91 ? 5.508 12.366 -1.430 1.00 96.56 91 GLU A N 1
ATOM 687 C CA . GLU A 1 91 ? 6.142 13.325 -0.516 1.00 96.56 91 GLU A CA 1
ATOM 688 C C . GLU A 1 91 ? 7.601 12.964 -0.192 1.00 96.56 91 GLU A C 1
ATOM 690 O O . GLU A 1 91 ? 8.378 13.843 0.188 1.00 96.56 91 GLU A O 1
ATOM 695 N N . LYS A 1 92 ? 8.008 11.694 -0.331 1.00 95.56 92 LYS A N 1
ATOM 696 C CA . LYS A 1 92 ? 9.359 11.259 0.030 1.00 95.56 92 LYS A CA 1
ATOM 697 C C . LYS A 1 92 ? 10.399 11.755 -0.988 1.00 95.56 92 LYS A C 1
ATOM 699 O O . LYS A 1 92 ? 10.316 11.424 -2.178 1.00 95.56 92 LYS A O 1
ATOM 704 N N . PRO A 1 93 ? 11.461 12.467 -0.550 1.00 93.25 93 PRO A N 1
ATOM 705 C CA . PRO A 1 93 ? 12.584 12.788 -1.422 1.00 93.25 93 PRO A CA 1
ATOM 706 C C . PRO A 1 93 ? 13.193 11.519 -2.022 1.00 93.25 93 PRO A C 1
ATOM 708 O O . PRO A 1 93 ? 13.556 10.585 -1.310 1.00 93.25 93 PRO A O 1
ATOM 711 N N . GLY A 1 94 ? 13.307 11.483 -3.350 1.00 89.31 94 GLY A N 1
ATOM 712 C CA . GLY A 1 94 ? 13.773 10.289 -4.052 1.00 89.31 94 GLY A CA 1
ATOM 713 C C . GLY A 1 94 ? 12.706 9.205 -4.238 1.00 89.31 94 GLY A C 1
ATOM 714 O O . GLY A 1 94 ? 13.084 8.071 -4.501 1.00 89.31 94 GLY A O 1
ATOM 715 N N . HIS A 1 95 ? 11.408 9.534 -4.170 1.00 92.88 95 HIS A N 1
ATOM 716 C CA . HIS A 1 95 ? 10.269 8.660 -4.526 1.00 92.88 95 HIS A CA 1
ATOM 717 C C . HIS A 1 95 ? 10.558 7.700 -5.696 1.00 92.88 95 HIS A C 1
ATOM 719 O O . HIS A 1 95 ? 10.392 6.487 -5.594 1.00 92.88 95 HIS A O 1
ATOM 725 N N . TYR A 1 96 ? 11.098 8.231 -6.797 1.00 91.31 96 TYR A N 1
ATOM 726 C CA . TYR A 1 96 ? 11.391 7.466 -8.015 1.00 91.31 96 TYR A CA 1
ATOM 727 C C . TYR A 1 96 ? 12.634 6.556 -7.942 1.00 91.31 96 TYR A C 1
ATOM 729 O O . TYR A 1 96 ? 12.964 5.896 -8.931 1.00 91.31 96 TYR A O 1
ATOM 737 N N . TYR A 1 97 ? 13.353 6.521 -6.817 1.00 90.56 97 TYR A N 1
ATOM 738 C CA . TYR A 1 97 ? 14.485 5.610 -6.613 1.00 90.56 97 TYR A CA 1
ATOM 739 C C . TYR A 1 97 ? 14.013 4.186 -6.346 1.00 90.56 97 TYR A C 1
ATOM 741 O O . TYR A 1 97 ? 14.614 3.242 -6.857 1.00 90.56 97 TYR A O 1
ATOM 749 N N . THR A 1 98 ? 12.922 4.035 -5.601 1.00 92.31 98 THR A N 1
ATOM 750 C CA . THR A 1 98 ? 12.286 2.740 -5.368 1.00 92.31 98 THR A CA 1
ATOM 751 C C . THR A 1 98 ? 11.451 2.384 -6.595 1.00 92.31 98 THR A C 1
ATOM 753 O O . THR A 1 98 ? 10.708 3.236 -7.070 1.00 92.31 98 THR A O 1
ATOM 756 N N . PRO A 1 99 ? 11.559 1.180 -7.177 1.00 95.19 99 PRO A N 1
ATOM 757 C CA . PRO A 1 99 ? 10.669 0.719 -8.240 1.00 95.19 99 PRO A CA 1
ATOM 758 C C . PRO A 1 99 ? 9.204 0.639 -7.782 1.00 95.19 99 PRO A C 1
ATOM 760 O O . PRO A 1 99 ? 8.909 0.742 -6.599 1.00 95.19 99 PRO A O 1
ATOM 763 N N . LEU A 1 100 ? 8.288 0.447 -8.733 1.00 96.81 100 LEU A N 1
ATOM 764 C CA . LEU A 1 100 ? 6.936 -0.005 -8.400 1.00 96.81 100 LEU A CA 1
ATOM 765 C C . LEU A 1 100 ? 7.044 -1.427 -7.853 1.00 96.81 100 LEU A C 1
ATOM 767 O O . LEU A 1 100 ? 7.915 -2.186 -8.297 1.00 96.81 100 LEU A O 1
ATOM 771 N N . ASP A 1 101 ? 6.160 -1.803 -6.945 1.00 97.56 101 ASP A N 1
ATOM 772 C CA . ASP A 1 101 ? 6.204 -3.117 -6.321 1.00 97.56 101 ASP A CA 1
ATOM 773 C C . ASP A 1 101 ? 4.816 -3.757 -6.231 1.00 97.56 101 ASP A C 1
ATOM 775 O O . ASP A 1 101 ? 3.772 -3.111 -6.330 1.00 97.56 101 ASP A O 1
ATOM 779 N N . VAL A 1 102 ? 4.826 -5.080 -6.148 1.00 98.31 102 VAL A N 1
ATOM 780 C CA . VAL A 1 102 ? 3.648 -5.934 -6.075 1.00 98.31 102 VAL A CA 1
ATOM 781 C C . VAL A 1 102 ? 2.991 -5.851 -4.704 1.00 98.31 102 VAL A C 1
ATOM 783 O O . VAL A 1 102 ? 1.781 -6.053 -4.630 1.00 98.31 102 VAL A O 1
ATOM 786 N N . ASP A 1 103 ? 3.747 -5.554 -3.650 1.00 98.19 103 ASP A N 1
ATOM 787 C CA . ASP A 1 103 ? 3.259 -5.580 -2.276 1.00 98.19 103 ASP A CA 1
ATOM 788 C C . ASP A 1 103 ? 2.243 -4.462 -2.050 1.00 98.19 103 ASP A C 1
ATOM 790 O O . ASP A 1 103 ? 1.040 -4.714 -1.911 1.00 98.19 103 ASP A O 1
ATOM 794 N N . ASP A 1 104 ? 2.719 -3.222 -2.168 1.00 98.44 104 ASP A N 1
ATOM 795 C CA . ASP A 1 104 ? 1.951 -1.992 -2.061 1.00 98.44 104 ASP A CA 1
ATOM 796 C C . ASP A 1 104 ? 0.827 -1.967 -3.101 1.00 98.44 104 ASP A C 1
ATOM 798 O O . ASP A 1 104 ? -0.323 -1.658 -2.777 1.00 98.44 104 ASP A O 1
ATOM 802 N N . THR A 1 105 ? 1.116 -2.389 -4.339 1.00 98.69 105 THR A N 1
ATOM 803 C CA . THR A 1 105 ? 0.095 -2.461 -5.394 1.00 98.69 105 THR A CA 1
ATOM 804 C C . THR A 1 105 ? -1.043 -3.404 -5.020 1.00 98.69 105 THR A C 1
ATOM 806 O O . THR A 1 105 ? -2.212 -3.052 -5.201 1.00 98.69 105 THR A O 1
ATOM 809 N N . SER A 1 106 ? -0.741 -4.601 -4.515 1.00 98.50 106 SER A N 1
ATOM 810 C CA . SER A 1 106 ? -1.768 -5.605 -4.230 1.00 98.50 106 SER A CA 1
ATOM 811 C C . SER A 1 106 ? -2.625 -5.192 -3.043 1.00 98.50 106 SER A C 1
ATOM 813 O O . SER A 1 106 ? -3.854 -5.222 -3.141 1.00 98.50 106 SER A O 1
ATOM 815 N N . ILE A 1 107 ? -2.011 -4.739 -1.947 1.00 98.56 107 ILE A N 1
ATOM 816 C CA . ILE A 1 107 ? -2.775 -4.358 -0.758 1.00 98.56 107 ILE A CA 1
ATOM 817 C C . ILE A 1 107 ? -3.590 -3.073 -0.985 1.00 98.56 107 ILE A C 1
ATOM 819 O O . ILE A 1 107 ? -4.749 -3.009 -0.564 1.00 98.56 107 ILE A O 1
ATOM 823 N N . ALA A 1 108 ? -3.065 -2.092 -1.734 1.00 98.75 108 ALA A N 1
ATOM 824 C CA . ALA A 1 108 ? -3.815 -0.889 -2.104 1.00 98.75 108 ALA A CA 1
ATOM 825 C C . ALA A 1 108 ? -4.997 -1.223 -3.023 1.00 98.75 108 ALA A C 1
ATOM 827 O O . ALA A 1 108 ? -6.124 -0.782 -2.781 1.00 98.75 108 ALA A O 1
ATOM 828 N N . SER A 1 109 ? -4.773 -2.072 -4.029 1.00 98.56 109 SER A N 1
ATOM 829 C CA . SER A 1 109 ? -5.834 -2.526 -4.935 1.00 98.56 109 SER A CA 1
ATOM 830 C C . SER A 1 109 ? -6.923 -3.300 -4.193 1.00 98.56 109 SER A C 1
ATOM 832 O O . SER A 1 109 ? -8.109 -3.060 -4.417 1.00 98.56 109 SER A O 1
ATOM 834 N N . ALA A 1 110 ? -6.547 -4.178 -3.257 1.00 98.06 110 ALA A N 1
ATOM 835 C CA . ALA A 1 110 ? -7.489 -4.902 -2.408 1.00 98.06 110 ALA A CA 1
ATOM 836 C C . ALA A 1 110 ? -8.322 -3.953 -1.531 1.00 98.06 110 ALA A C 1
ATOM 838 O O . ALA A 1 110 ? -9.536 -4.133 -1.399 1.00 98.06 110 ALA A O 1
ATOM 839 N N . ALA A 1 111 ? -7.696 -2.927 -0.945 1.00 98.19 111 ALA A N 1
ATOM 840 C CA . ALA A 1 111 ? -8.388 -1.925 -0.139 1.00 98.19 111 ALA A CA 1
ATOM 841 C C . ALA A 1 111 ? -9.409 -1.124 -0.967 1.00 98.19 111 ALA A C 1
ATOM 843 O O . ALA A 1 111 ? -10.556 -0.956 -0.533 1.00 98.19 111 ALA A O 1
ATOM 844 N N . LEU A 1 112 ? -9.015 -0.675 -2.165 1.00 98.44 112 LEU A N 1
ATOM 845 C CA . LEU A 1 112 ? -9.871 0.069 -3.093 1.00 98.44 112 LEU A CA 1
ATOM 846 C C . LEU A 1 112 ? -11.024 -0.791 -3.623 1.00 98.44 112 LEU A C 1
ATOM 848 O O . LEU A 1 112 ? -12.175 -0.347 -3.592 1.00 98.44 112 LEU A O 1
ATOM 852 N N . ALA A 1 113 ? -10.747 -2.032 -4.029 1.00 96.81 113 ALA A N 1
ATOM 853 C CA . ALA A 1 113 ? -11.756 -2.980 -4.499 1.00 96.81 113 ALA A CA 1
ATOM 854 C C . ALA A 1 113 ? -12.804 -3.268 -3.414 1.00 96.81 113 ALA A C 1
ATOM 856 O O . ALA A 1 113 ? -14.002 -3.135 -3.659 1.00 96.81 113 ALA A O 1
ATOM 857 N N . ALA A 1 114 ? -12.369 -3.537 -2.178 1.00 94.62 114 ALA A N 1
ATOM 858 C CA . ALA A 1 114 ? -13.259 -3.745 -1.034 1.00 94.62 114 ALA A CA 1
ATOM 859 C C . ALA A 1 114 ? -14.073 -2.496 -0.640 1.00 94.62 114 ALA A C 1
ATOM 861 O O . ALA A 1 114 ? -14.969 -2.565 0.201 1.00 94.62 114 ALA A O 1
ATOM 862 N N . ALA A 1 115 ? -13.738 -1.322 -1.174 1.00 96.19 115 ALA A N 1
ATOM 863 C CA . ALA A 1 115 ? -14.493 -0.085 -0.996 1.00 96.19 115 ALA A CA 1
ATOM 864 C C . ALA A 1 115 ? -15.374 0.265 -2.207 1.00 96.19 115 ALA A C 1
ATOM 866 O O . ALA A 1 115 ? -16.034 1.303 -2.188 1.00 96.19 115 ALA A O 1
ATOM 867 N N . GLY A 1 116 ? -15.344 -0.538 -3.277 1.00 96.00 116 GLY A N 1
ATOM 868 C CA . GLY A 1 116 ? -15.984 -0.202 -4.550 1.00 96.00 116 GLY A CA 1
ATOM 869 C C . GLY A 1 116 ? -15.383 1.038 -5.226 1.00 96.00 116 GLY A C 1
ATOM 870 O O . GLY A 1 116 ? -16.043 1.672 -6.051 1.00 96.00 116 GLY A O 1
ATOM 871 N N . ARG A 1 117 ? -14.150 1.432 -4.872 1.00 97.62 117 ARG A N 1
ATOM 872 C CA . ARG A 1 117 ? -13.445 2.543 -5.525 1.00 97.62 117 ARG A CA 1
ATOM 873 C C . ARG A 1 117 ? -12.922 2.071 -6.879 1.00 97.62 117 ARG A C 1
ATOM 875 O O . ARG A 1 117 ? -12.384 0.975 -6.999 1.00 97.62 117 ARG A O 1
ATOM 882 N N . ARG A 1 118 ? -13.086 2.901 -7.910 1.00 97.25 118 ARG A N 1
ATOM 883 C CA . ARG A 1 118 ? -12.623 2.585 -9.269 1.00 97.25 118 ARG A CA 1
ATOM 884 C C . ARG A 1 118 ? -11.135 2.900 -9.396 1.00 97.25 118 ARG A C 1
ATOM 886 O O . ARG A 1 118 ? -10.704 3.976 -8.997 1.00 97.25 118 ARG A O 1
ATOM 893 N N . PHE A 1 119 ? -10.389 1.988 -10.005 1.00 97.50 119 PHE A N 1
ATOM 894 C CA . PHE A 1 119 ? -8.982 2.150 -10.367 1.00 97.50 119 PHE A CA 1
ATOM 895 C C . PHE A 1 119 ? -8.679 1.309 -11.625 1.00 97.50 119 PHE A C 1
ATOM 897 O O . PHE A 1 119 ? -9.496 0.453 -11.990 1.00 97.50 119 PHE A O 1
ATOM 904 N N . PRO A 1 120 ? -7.567 1.563 -12.342 1.00 97.94 120 PRO A N 1
ATOM 905 C CA . PRO A 1 120 ? -7.194 0.776 -13.515 1.00 97.94 120 PRO A CA 1
ATOM 906 C C . PRO A 1 120 ? -7.015 -0.713 -13.193 1.00 97.94 120 PRO A C 1
ATOM 908 O O . PRO A 1 120 ? -6.523 -1.077 -12.129 1.00 97.94 120 PRO A O 1
ATOM 911 N N . ASN A 1 121 ? -7.378 -1.592 -14.130 1.00 96.12 121 ASN A N 1
ATOM 912 C CA . ASN A 1 121 ? -7.186 -3.028 -13.944 1.00 96.12 121 ASN A CA 1
ATOM 913 C C . ASN A 1 121 ? -5.710 -3.418 -14.148 1.00 96.12 121 ASN A C 1
ATOM 915 O O . ASN A 1 121 ? -5.257 -3.611 -15.274 1.00 96.12 121 ASN A O 1
ATOM 919 N N . ASN A 1 122 ? -4.989 -3.589 -13.045 1.00 97.31 122 ASN A N 1
ATOM 920 C CA . ASN A 1 122 ? -3.572 -3.965 -12.995 1.00 97.31 122 ASN A CA 1
ATOM 921 C C . ASN A 1 122 ? -3.318 -5.490 -12.952 1.00 97.31 122 ASN A C 1
ATOM 923 O O . ASN A 1 122 ? -2.164 -5.921 -12.936 1.00 97.31 122 ASN A O 1
ATOM 927 N N . ARG A 1 123 ? -4.363 -6.333 -12.963 1.00 96.06 123 ARG A N 1
ATOM 928 C CA . ARG A 1 123 ? -4.235 -7.797 -12.788 1.00 96.06 123 ARG A CA 1
ATOM 929 C C . ARG A 1 123 ? -3.342 -8.447 -13.839 1.00 96.06 123 ARG A C 1
ATOM 931 O O . ARG A 1 123 ? -2.525 -9.300 -13.510 1.00 96.06 123 ARG A O 1
ATOM 938 N N . ALA A 1 124 ? -3.455 -8.020 -15.096 1.00 95.94 124 ALA A N 1
ATOM 939 C CA . ALA A 1 124 ? -2.613 -8.536 -16.174 1.00 95.94 124 ALA A CA 1
ATOM 940 C C . ALA A 1 124 ? -1.120 -8.246 -15.932 1.00 95.94 124 ALA A C 1
ATOM 942 O O . ALA A 1 124 ? -0.278 -9.094 -16.216 1.00 95.94 124 ALA A O 1
ATOM 943 N N . LEU A 1 125 ? -0.796 -7.082 -15.357 1.00 96.31 125 LEU A N 1
ATOM 944 C CA . LEU A 1 125 ? 0.579 -6.704 -15.020 1.00 96.31 125 LEU A CA 1
ATOM 945 C C . LEU A 1 125 ? 1.118 -7.544 -13.861 1.00 96.31 125 LEU A C 1
ATOM 947 O O . LEU A 1 125 ? 2.236 -8.045 -13.947 1.00 96.31 125 LEU A O 1
ATOM 951 N N . LEU A 1 126 ? 0.308 -7.761 -12.820 1.00 96.06 126 LEU A N 1
ATOM 952 C CA . LEU A 1 126 ? 0.663 -8.646 -11.707 1.00 96.06 126 LEU A CA 1
ATOM 953 C C . LEU A 1 126 ? 0.911 -10.078 -12.194 1.00 96.06 126 LEU A C 1
ATOM 955 O O . LEU A 1 126 ? 1.955 -10.656 -11.906 1.00 96.06 126 LEU A O 1
ATOM 959 N N . LEU A 1 127 ? -0.003 -10.634 -12.997 1.00 96.69 127 LEU A N 1
ATOM 960 C CA . LEU A 1 127 ? 0.124 -11.985 -13.557 1.00 96.69 127 LEU A CA 1
ATOM 961 C C . LEU A 1 127 ? 1.334 -12.132 -14.490 1.00 96.69 127 LEU A C 1
ATOM 963 O O . LEU A 1 127 ? 1.908 -13.221 -14.574 1.00 96.69 127 LEU A O 1
ATOM 967 N N . ALA A 1 128 ? 1.736 -11.061 -15.173 1.00 96.31 128 ALA A N 1
ATOM 968 C CA . ALA A 1 128 ? 2.959 -11.033 -15.967 1.00 96.31 128 ALA A CA 1
ATOM 969 C C . ALA A 1 128 ? 4.231 -10.955 -15.100 1.00 96.31 128 ALA A C 1
ATOM 971 O O . ALA A 1 128 ? 5.291 -11.391 -15.548 1.00 96.31 128 ALA A O 1
ATOM 972 N N . ASN A 1 129 ? 4.145 -10.468 -13.854 1.00 97.00 129 ASN A N 1
ATOM 973 C CA . ASN A 1 129 ? 5.284 -10.340 -12.935 1.00 97.00 129 ASN A CA 1
ATOM 974 C C . ASN A 1 129 ? 5.610 -11.622 -12.144 1.00 97.00 129 ASN A C 1
ATOM 976 O O . ASN A 1 129 ? 6.244 -11.581 -11.085 1.00 97.00 129 ASN A O 1
ATOM 980 N N . ARG A 1 130 ? 5.189 -12.781 -12.650 1.00 97.19 130 ARG A N 1
ATOM 981 C CA . ARG A 1 130 ? 5.482 -14.077 -12.039 1.00 97.19 130 ARG A CA 1
ATOM 982 C C . ARG A 1 130 ? 6.838 -14.621 -12.469 1.00 97.19 130 ARG A C 1
ATOM 984 O O . ARG A 1 130 ? 7.385 -14.305 -13.530 1.00 97.19 130 ARG A O 1
ATOM 991 N N . GLU A 1 131 ? 7.398 -15.465 -11.622 1.00 95.75 131 GLU A N 1
ATOM 992 C CA . GLU A 1 131 ? 8.504 -16.340 -11.977 1.00 95.75 131 GLU A CA 1
ATOM 993 C C . GLU A 1 131 ? 7.990 -17.681 -12.540 1.00 95.75 131 GLU A C 1
ATOM 995 O O . GLU A 1 131 ? 6.786 -17.901 -12.661 1.00 95.75 131 GLU A O 1
ATOM 1000 N N . ARG A 1 132 ? 8.902 -18.558 -12.969 1.00 93.94 132 ARG A N 1
ATOM 1001 C CA . ARG A 1 132 ? 8.576 -19.811 -13.666 1.00 93.94 132 ARG A CA 1
ATOM 1002 C C . ARG A 1 132 ? 7.703 -20.759 -12.840 1.00 93.94 132 ARG A C 1
ATOM 1004 O O . ARG A 1 132 ? 6.895 -21.455 -13.443 1.00 93.94 132 ARG A O 1
ATOM 1011 N N . SER A 1 133 ? 7.838 -20.791 -11.512 1.00 94.75 133 SER A N 1
ATOM 1012 C CA . SER A 1 133 ? 6.963 -21.615 -10.656 1.00 94.75 133 SER A CA 1
ATOM 1013 C C . SER A 1 133 ? 5.569 -21.013 -10.421 1.00 94.75 133 SER A C 1
ATOM 1015 O O . SER A 1 133 ? 4.711 -21.657 -9.827 1.00 94.75 133 SER A O 1
ATOM 1017 N N . GLY A 1 134 ? 5.318 -19.792 -10.908 1.00 96.12 134 GLY A N 1
ATOM 1018 C CA . GLY A 1 134 ? 4.046 -19.090 -10.744 1.00 96.12 134 GLY A CA 1
ATOM 1019 C C . GLY A 1 134 ? 3.980 -18.156 -9.533 1.00 96.12 134 GLY A C 1
ATOM 1020 O O . GLY A 1 134 ? 2.989 -17.442 -9.401 1.00 96.12 134 GLY A O 1
ATOM 1021 N N . LEU A 1 135 ? 5.022 -18.098 -8.697 1.00 97.69 135 LEU A N 1
ATOM 1022 C CA . LEU A 1 135 ? 5.124 -17.119 -7.610 1.00 97.69 135 LEU A CA 1
ATOM 1023 C C . LEU A 1 135 ? 5.354 -15.700 -8.145 1.00 97.69 135 LEU A C 1
ATOM 1025 O O . LEU A 1 135 ? 5.965 -15.506 -9.199 1.00 97.69 135 LEU A O 1
ATOM 1029 N N . PHE A 1 136 ? 4.881 -14.699 -7.412 1.00 98.19 136 PHE A N 1
ATOM 1030 C CA . PHE A 1 136 ? 5.009 -13.292 -7.778 1.00 98.19 136 PHE A CA 1
ATOM 1031 C C . PHE A 1 136 ? 6.322 -12.714 -7.249 1.00 98.19 136 PHE A C 1
ATOM 1033 O O . PHE A 1 136 ? 6.687 -12.932 -6.090 1.00 98.19 136 PHE A O 1
ATOM 1040 N N . ARG A 1 137 ? 7.031 -11.976 -8.110 1.00 98.12 137 ARG A N 1
ATOM 1041 C CA . ARG A 1 137 ? 8.210 -11.197 -7.714 1.00 98.12 137 ARG A CA 1
ATOM 1042 C C . ARG A 1 137 ? 7.786 -9.894 -7.053 1.00 98.12 137 ARG A C 1
ATOM 1044 O O . ARG A 1 137 ? 6.767 -9.334 -7.447 1.00 98.12 137 ARG A O 1
ATOM 1051 N N . THR A 1 138 ? 8.605 -9.369 -6.146 1.00 97.88 138 THR A N 1
ATOM 1052 C CA . THR A 1 138 ? 8.314 -8.099 -5.463 1.00 97.88 138 THR A CA 1
ATOM 1053 C C . THR A 1 138 ? 8.292 -6.923 -6.434 1.00 97.88 138 THR A C 1
ATOM 1055 O O . THR A 1 138 ? 7.346 -6.148 -6.446 1.00 97.88 138 THR A O 1
ATOM 1058 N N . TRP A 1 139 ? 9.295 -6.782 -7.301 1.00 97.25 139 TRP A N 1
ATOM 1059 C CA . TRP A 1 139 ? 9.479 -5.544 -8.069 1.00 97.25 139 TRP A CA 1
ATOM 1060 C C . TRP A 1 139 ? 8.848 -5.583 -9.464 1.00 97.25 139 TRP A C 1
ATOM 1062 O O . TRP A 1 139 ? 9.082 -6.514 -10.236 1.00 97.25 139 TRP A O 1
ATOM 1072 N N . ILE A 1 140 ? 8.126 -4.520 -9.829 1.00 95.44 140 ILE A N 1
ATOM 1073 C CA . ILE A 1 140 ? 7.612 -4.253 -11.179 1.00 95.44 140 ILE A CA 1
ATOM 1074 C C . ILE A 1 140 ? 8.549 -3.245 -11.856 1.00 95.44 140 ILE A C 1
ATOM 1076 O O . ILE A 1 140 ? 8.437 -2.024 -11.703 1.00 95.44 140 ILE A O 1
ATOM 1080 N N . VAL A 1 141 ? 9.516 -3.753 -12.619 1.00 90.25 141 VAL A N 1
ATOM 1081 C CA . VAL A 1 141 ? 10.626 -2.925 -13.107 1.00 90.25 141 VAL A CA 1
ATOM 1082 C C . VAL A 1 141 ? 10.374 -2.349 -14.499 1.00 90.25 141 VAL A C 1
ATOM 1084 O O . VAL A 1 141 ? 10.305 -3.071 -15.492 1.00 90.25 141 VAL A O 1
ATOM 1087 N N . ARG A 1 142 ? 10.321 -1.014 -14.581 1.00 86.00 142 ARG A N 1
ATOM 1088 C CA . ARG A 1 142 ? 10.212 -0.237 -15.829 1.00 86.00 142 ARG A CA 1
ATOM 1089 C C . ARG A 1 142 ? 11.522 0.497 -16.124 1.00 86.00 142 ARG A C 1
ATOM 1091 O O . ARG A 1 142 ? 11.643 1.695 -15.868 1.00 86.00 142 ARG A O 1
ATOM 1098 N N . TRP A 1 143 ? 12.505 -0.226 -16.666 1.00 76.50 143 TRP A N 1
ATOM 1099 C CA . TRP A 1 143 ? 13.880 0.264 -16.866 1.00 76.50 143 TRP A CA 1
ATOM 1100 C C . TRP A 1 143 ? 13.991 1.561 -17.675 1.00 76.50 143 TRP A C 1
ATOM 1102 O O . TRP A 1 143 ? 14.897 2.347 -17.430 1.00 76.50 143 TRP A O 1
ATOM 1112 N N . TRP A 1 144 ? 13.079 1.817 -18.614 1.00 76.50 144 TRP A N 1
ATOM 1113 C CA . TRP A 1 144 ? 13.152 2.992 -19.488 1.00 76.50 144 TRP A CA 1
ATOM 1114 C C . TRP A 1 144 ? 12.774 4.309 -18.802 1.00 76.50 144 TRP A C 1
ATOM 1116 O O . TRP A 1 144 ? 13.116 5.367 -19.320 1.00 76.50 144 TRP A O 1
ATOM 1126 N N . ARG A 1 145 ? 12.072 4.280 -17.658 1.00 79.62 145 ARG A N 1
ATOM 1127 C CA . ARG A 1 145 ? 11.650 5.518 -16.980 1.00 79.62 145 ARG A CA 1
ATOM 1128 C C . ARG A 1 145 ? 12.785 6.149 -16.172 1.00 79.62 145 ARG A C 1
ATOM 1130 O O . ARG A 1 145 ? 13.016 7.346 -16.297 1.00 79.62 145 ARG A O 1
ATOM 1137 N N . HIS A 1 146 ? 13.504 5.351 -15.376 1.00 82.06 146 HIS A N 1
ATOM 1138 C CA . HIS A 1 146 ? 14.563 5.832 -14.473 1.00 82.06 146 HIS A CA 1
ATOM 1139 C C . HIS A 1 146 ? 15.750 4.844 -14.369 1.00 82.06 146 HIS A C 1
ATOM 1141 O O . HIS A 1 146 ? 16.070 4.378 -13.273 1.00 82.06 146 HIS A O 1
ATOM 1147 N N . PRO A 1 147 ? 16.439 4.518 -15.481 1.00 84.81 147 PRO A N 1
ATOM 1148 C CA . PRO A 1 147 ? 17.366 3.379 -15.563 1.00 84.81 147 PRO A CA 1
ATOM 1149 C C . PRO A 1 147 ? 18.495 3.412 -14.525 1.00 84.81 147 PRO A C 1
ATOM 1151 O O . PRO A 1 147 ? 18.776 2.403 -13.877 1.00 84.81 147 PRO A O 1
ATOM 1154 N N . LEU A 1 148 ? 19.124 4.576 -14.327 1.00 88.00 148 LEU A N 1
ATOM 1155 C CA . LEU A 1 148 ? 20.236 4.732 -13.384 1.00 88.00 148 LEU A CA 1
ATOM 1156 C C . LEU A 1 148 ? 19.792 4.560 -11.926 1.00 88.00 148 LEU A C 1
ATOM 1158 O O . LEU A 1 148 ? 20.508 3.947 -11.135 1.00 88.00 148 LEU A O 1
ATOM 1162 N N . MET A 1 149 ? 18.612 5.073 -11.573 1.00 86.75 149 MET A N 1
ATOM 1163 C CA . MET A 1 149 ? 18.099 5.003 -10.202 1.00 86.75 149 MET A CA 1
ATOM 1164 C C . MET A 1 149 ? 17.641 3.591 -9.862 1.00 86.75 149 MET A C 1
ATOM 1166 O O . MET A 1 149 ? 18.048 3.046 -8.840 1.00 86.75 149 MET A O 1
ATOM 1170 N N . THR A 1 150 ? 16.917 2.954 -10.783 1.00 85.25 150 THR A N 1
ATOM 1171 C CA . THR A 1 150 ? 16.543 1.541 -10.682 1.00 85.25 150 THR A CA 1
ATOM 1172 C C . THR A 1 150 ? 17.775 0.642 -10.526 1.00 85.25 150 THR A C 1
ATOM 1174 O O . THR A 1 150 ? 17.791 -0.233 -9.664 1.00 85.25 150 THR A O 1
ATOM 1177 N N . TYR A 1 151 ? 18.844 0.877 -11.296 1.00 89.00 151 TYR A N 1
ATOM 1178 C CA . TYR A 1 151 ? 20.092 0.125 -11.140 1.00 89.00 151 TYR A CA 1
ATOM 1179 C C . TYR A 1 151 ? 20.713 0.302 -9.746 1.00 89.00 151 TYR A C 1
ATOM 1181 O O . TYR A 1 151 ? 21.081 -0.685 -9.108 1.00 89.00 151 TYR A O 1
ATOM 1189 N N . ARG A 1 152 ? 20.815 1.542 -9.246 1.00 91.56 152 ARG A N 1
ATOM 1190 C CA . ARG A 1 152 ? 21.366 1.817 -7.906 1.00 91.56 152 ARG A CA 1
ATOM 1191 C C . ARG A 1 152 ? 20.539 1.157 -6.807 1.00 91.56 152 ARG A C 1
ATOM 1193 O O . ARG A 1 152 ? 21.125 0.574 -5.900 1.00 91.56 152 ARG A O 1
ATOM 1200 N N . PHE A 1 153 ? 19.214 1.200 -6.911 1.00 92.50 153 PHE A N 1
ATOM 1201 C CA . PHE A 1 153 ? 18.318 0.544 -5.965 1.00 92.50 153 PHE A CA 1
ATOM 1202 C C . PHE A 1 153 ? 18.626 -0.953 -5.844 1.00 92.50 153 PHE A C 1
ATOM 1204 O O . PHE A 1 153 ? 18.887 -1.448 -4.752 1.00 92.50 153 PHE A O 1
ATOM 1211 N N . PHE A 1 154 ? 18.726 -1.667 -6.966 1.00 94.50 154 PHE A N 1
ATOM 1212 C CA . PHE A 1 154 ? 19.040 -3.100 -6.935 1.00 94.50 154 PHE A CA 1
ATOM 1213 C C . PHE A 1 154 ? 20.499 -3.429 -6.613 1.00 94.50 154 PHE A C 1
ATOM 1215 O O . PHE A 1 154 ? 20.816 -4.558 -6.251 1.00 94.50 154 PHE A O 1
ATOM 1222 N N . LYS A 1 155 ? 21.408 -2.462 -6.747 1.00 93.69 155 LYS A N 1
ATOM 1223 C CA . LYS A 1 155 ? 22.805 -2.645 -6.353 1.00 93.69 155 LYS A CA 1
ATOM 1224 C C . LYS A 1 155 ? 22.994 -2.571 -4.836 1.00 93.69 155 LYS A C 1
ATOM 1226 O O . LYS A 1 155 ? 23.876 -3.249 -4.319 1.00 93.69 155 LYS A O 1
ATOM 1231 N N . TYR A 1 156 ? 22.214 -1.735 -4.148 1.00 93.12 156 TYR A N 1
ATOM 1232 C CA . TYR A 1 156 ? 22.478 -1.377 -2.749 1.00 93.12 156 TYR A CA 1
ATOM 1233 C C . TYR A 1 156 ? 21.341 -1.694 -1.774 1.00 93.12 156 TYR A C 1
ATOM 1235 O O . TYR A 1 156 ? 21.608 -1.783 -0.581 1.00 93.12 156 TYR A O 1
ATOM 1243 N N . VAL A 1 157 ? 20.102 -1.841 -2.247 1.00 92.38 157 VAL A N 1
ATOM 1244 C CA . VAL A 1 157 ? 18.910 -1.907 -1.384 1.00 92.38 157 VAL A CA 1
ATOM 1245 C C . VAL A 1 157 ? 18.215 -3.263 -1.468 1.00 92.38 157 VAL A C 1
ATOM 1247 O O . VAL A 1 157 ? 17.950 -3.872 -0.438 1.00 92.38 157 VAL A O 1
ATOM 1250 N N . ALA A 1 158 ? 17.932 -3.758 -2.676 1.00 94.25 158 ALA A N 1
ATOM 1251 C CA . ALA A 1 158 ? 17.081 -4.937 -2.860 1.00 94.25 158 ALA A CA 1
ATOM 1252 C C . ALA A 1 158 ? 17.590 -5.899 -3.940 1.00 94.25 158 ALA A C 1
ATOM 1254 O O . ALA A 1 158 ? 18.427 -5.554 -4.772 1.00 94.25 158 ALA A O 1
ATOM 1255 N N . LYS A 1 159 ? 17.037 -7.116 -3.974 1.00 94.25 159 LYS A N 1
ATOM 1256 C CA . LYS A 1 159 ? 17.314 -8.108 -5.023 1.00 94.25 159 LYS A CA 1
ATOM 1257 C C . LYS A 1 159 ? 16.247 -8.021 -6.114 1.00 94.25 159 LYS A C 1
ATOM 1259 O O . LYS A 1 159 ? 15.075 -8.186 -5.840 1.00 94.25 159 LYS A O 1
ATOM 1264 N N . LEU A 1 160 ? 16.662 -7.862 -7.371 1.00 91.69 160 LEU A N 1
ATOM 1265 C CA . LEU A 1 160 ? 15.769 -7.651 -8.526 1.00 91.69 160 LEU A CA 1
ATOM 1266 C C . LEU A 1 160 ? 14.675 -8.715 -8.743 1.00 91.69 160 LEU A C 1
ATOM 1268 O O . LEU A 1 160 ? 13.642 -8.427 -9.339 1.00 91.69 160 LEU A O 1
ATOM 1272 N N . ARG A 1 161 ? 14.931 -9.967 -8.361 1.00 92.81 161 ARG A N 1
ATOM 1273 C CA . ARG A 1 161 ? 14.047 -11.116 -8.625 1.00 92.81 161 ARG A CA 1
ATOM 1274 C C . ARG A 1 161 ? 13.672 -11.847 -7.341 1.00 92.81 161 ARG A C 1
ATOM 1276 O O . ARG A 1 161 ? 13.521 -13.066 -7.365 1.00 92.81 161 ARG A O 1
ATOM 1283 N N . ASP A 1 162 ? 13.628 -11.125 -6.232 1.00 95.69 162 ASP A N 1
ATOM 1284 C CA . ASP A 1 162 ? 13.151 -11.672 -4.975 1.00 95.69 162 ASP A CA 1
ATOM 1285 C C . ASP A 1 162 ? 11.683 -12.095 -5.067 1.00 95.69 162 ASP A C 1
ATOM 1287 O O . ASP A 1 162 ? 10.885 -11.586 -5.858 1.00 95.69 162 ASP A O 1
ATOM 1291 N N . VAL A 1 163 ? 11.377 -13.095 -4.254 1.00 96.94 163 VAL A N 1
ATOM 1292 C CA . VAL A 1 163 ? 10.042 -13.607 -3.995 1.00 96.94 163 VAL A CA 1
ATOM 1293 C C . VAL A 1 163 ? 9.910 -13.595 -2.486 1.00 96.94 163 VAL A C 1
ATOM 1295 O O . VAL A 1 163 ? 10.778 -14.126 -1.792 1.00 96.94 163 VAL A O 1
ATOM 1298 N N . ASP A 1 164 ? 8.842 -12.981 -2.000 1.00 97.38 164 ASP A N 1
ATOM 1299 C CA . ASP A 1 164 ? 8.584 -12.818 -0.578 1.00 97.38 164 ASP A CA 1
ATOM 1300 C C . ASP A 1 164 ? 7.191 -13.351 -0.215 1.00 97.38 164 ASP A C 1
ATOM 1302 O O . ASP A 1 164 ? 6.245 -13.293 -1.014 1.00 97.38 164 ASP A O 1
ATOM 1306 N N . ALA A 1 165 ? 7.083 -13.929 0.981 1.00 97.56 165 ALA A N 1
ATOM 1307 C CA . ALA A 1 165 ? 5.866 -14.578 1.449 1.00 97.56 165 ALA A CA 1
ATOM 1308 C C . ALA A 1 165 ? 4.725 -13.579 1.691 1.00 97.56 165 ALA A C 1
ATOM 1310 O O . ALA A 1 165 ? 3.584 -13.871 1.330 1.00 97.56 165 ALA A O 1
ATOM 1311 N N . VAL A 1 166 ? 5.021 -12.404 2.255 1.00 97.19 166 VAL A N 1
ATOM 1312 C CA . VAL A 1 166 ? 4.024 -11.359 2.532 1.00 97.19 166 VAL A CA 1
ATOM 1313 C C . VAL A 1 166 ? 3.519 -10.765 1.224 1.00 97.19 166 VAL A C 1
ATOM 1315 O O . VAL A 1 166 ? 2.308 -10.663 1.032 1.00 97.19 166 VAL A O 1
ATOM 1318 N N . VAL A 1 167 ? 4.425 -10.508 0.278 1.00 97.94 167 VAL A N 1
ATOM 1319 C CA . VAL A 1 167 ? 4.069 -10.030 -1.067 1.00 97.94 167 VAL A CA 1
ATOM 1320 C C . VAL A 1 167 ? 3.081 -10.984 -1.737 1.00 97.94 167 VAL A C 1
ATOM 1322 O O . VAL A 1 167 ? 2.031 -10.573 -2.231 1.00 97.94 167 VAL A O 1
ATOM 1325 N N . ASN A 1 168 ? 3.379 -12.286 -1.726 1.00 98.38 168 ASN A N 1
ATOM 1326 C CA . ASN A 1 168 ? 2.498 -13.282 -2.333 1.00 98.38 168 ASN A CA 1
ATOM 1327 C C . ASN A 1 168 ? 1.173 -13.428 -1.564 1.00 98.38 168 ASN A C 1
ATOM 1329 O O . ASN A 1 168 ? 0.131 -13.595 -2.197 1.00 98.38 168 ASN A O 1
ATOM 1333 N N . ALA A 1 169 ? 1.171 -13.303 -0.234 1.00 98.00 169 ALA A N 1
ATOM 1334 C CA . ALA A 1 169 ? -0.062 -13.281 0.553 1.00 98.00 169 ALA A CA 1
ATOM 1335 C C . ALA A 1 169 ? -0.960 -12.086 0.179 1.00 98.00 169 ALA A C 1
ATOM 1337 O O . ALA A 1 169 ? -2.167 -12.255 -0.005 1.00 98.00 169 ALA A O 1
ATOM 1338 N N . ASN A 1 170 ? -0.380 -10.901 -0.022 1.00 98.25 170 ASN A N 1
ATOM 1339 C CA . ASN A 1 170 ? -1.117 -9.714 -0.456 1.00 98.25 170 ASN A CA 1
ATOM 1340 C C . ASN A 1 170 ? -1.681 -9.869 -1.875 1.00 98.25 170 ASN A C 1
ATOM 1342 O O . ASN A 1 170 ? -2.822 -9.468 -2.128 1.00 98.25 170 ASN A O 1
ATOM 1346 N N . VAL A 1 171 ? -0.950 -10.527 -2.781 1.00 97.75 171 VAL A N 1
ATOM 1347 C CA . VAL A 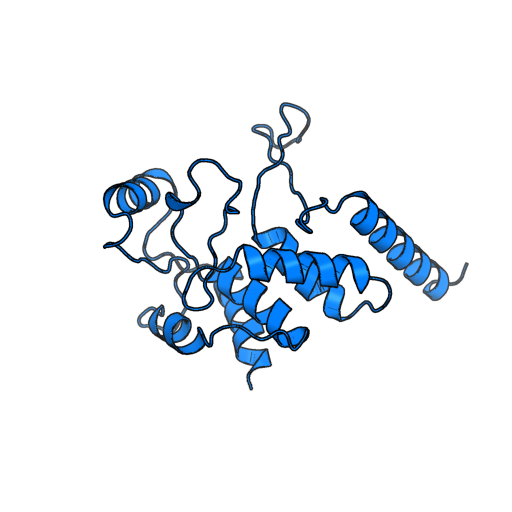1 171 ? -1.478 -10.889 -4.106 1.00 97.75 171 VAL A CA 1
ATOM 1348 C C . VAL A 1 171 ? -2.666 -11.844 -3.993 1.00 97.75 171 VAL A C 1
ATOM 1350 O O . VAL A 1 171 ? -3.676 -11.622 -4.659 1.00 97.75 171 VAL A O 1
ATOM 1353 N N . VAL A 1 172 ? -2.584 -12.875 -3.144 1.00 96.88 172 VAL A N 1
ATOM 1354 C CA . VAL A 1 172 ? -3.694 -13.820 -2.915 1.00 96.88 172 VAL A CA 1
ATOM 1355 C C . VAL A 1 172 ? -4.935 -13.089 -2.411 1.00 96.88 172 VAL A C 1
ATOM 1357 O O . VAL A 1 172 ? -6.024 -13.321 -2.931 1.00 96.88 172 VAL A O 1
ATOM 1360 N N . ILE A 1 173 ? -4.782 -12.161 -1.461 1.00 95.44 173 ILE A N 1
ATOM 1361 C CA . ILE A 1 173 ? -5.899 -11.337 -0.975 1.00 95.44 173 ILE A CA 1
ATOM 1362 C C . ILE A 1 173 ? -6.524 -10.549 -2.128 1.00 95.44 173 ILE A C 1
ATOM 1364 O O . ILE A 1 173 ? -7.745 -10.534 -2.270 1.00 95.44 173 ILE A O 1
ATOM 1368 N N . TYR A 1 174 ? -5.710 -9.881 -2.944 1.00 97.25 174 TYR A N 1
ATOM 1369 C CA . TYR A 1 174 ? -6.230 -9.035 -4.010 1.00 97.25 174 TYR A CA 1
ATOM 1370 C C . TYR A 1 174 ? -6.917 -9.839 -5.121 1.00 97.25 174 TYR A C 1
ATOM 1372 O O . TYR A 1 174 ? -8.046 -9.523 -5.505 1.00 97.25 174 TYR A O 1
ATOM 1380 N N . LEU A 1 175 ? -6.267 -10.893 -5.619 1.00 95.25 175 LEU A N 1
ATOM 1381 C CA . LEU A 1 175 ? -6.833 -11.733 -6.672 1.00 95.25 175 LEU A CA 1
ATOM 1382 C C . LEU A 1 175 ? -8.063 -12.504 -6.178 1.00 95.25 175 LEU A C 1
ATOM 1384 O O . LEU A 1 175 ? -9.027 -12.604 -6.928 1.00 95.25 175 LEU A O 1
ATOM 1388 N N . GLY A 1 176 ? -8.080 -12.943 -4.916 1.00 92.19 176 GLY A N 1
ATOM 1389 C CA . GLY A 1 176 ? -9.219 -13.644 -4.318 1.00 92.19 176 GLY A CA 1
ATOM 1390 C C . GLY A 1 176 ? -10.460 -12.774 -4.087 1.00 92.19 176 GLY A C 1
ATOM 1391 O O . GLY A 1 176 ? -11.554 -13.305 -3.983 1.00 92.19 176 GLY A O 1
ATOM 1392 N N . ILE A 1 177 ? -10.336 -11.440 -4.042 1.00 85.50 177 ILE A N 1
ATOM 1393 C CA . ILE A 1 177 ? -11.502 -10.526 -4.055 1.00 85.50 177 ILE A CA 1
ATOM 1394 C C . ILE A 1 177 ? -12.148 -10.467 -5.453 1.00 85.50 177 ILE A C 1
ATOM 1396 O O . ILE A 1 177 ? -13.289 -10.032 -5.592 1.00 85.50 177 ILE A O 1
ATOM 1400 N N . CYS A 1 178 ? -11.401 -10.836 -6.495 1.00 72.62 178 CYS A N 1
ATOM 1401 C CA . CYS A 1 178 ? -11.834 -10.743 -7.886 1.00 72.62 178 CYS A CA 1
ATOM 1402 C C . CYS A 1 178 ? -12.412 -12.053 -8.449 1.00 72.62 178 CYS A C 1
ATOM 1404 O O . CYS A 1 178 ? -12.818 -12.041 -9.616 1.00 72.62 178 CYS A O 1
ATOM 1406 N N . GLU A 1 179 ? -12.398 -13.139 -7.672 1.00 71.75 179 GLU A N 1
ATOM 1407 C CA . GLU A 1 179 ? -13.108 -14.399 -7.948 1.00 71.75 179 GLU A CA 1
ATOM 1408 C C . GLU A 1 179 ? -14.523 -14.355 -7.357 1.00 71.75 179 GLU A C 1
ATOM 1410 O O . GLU A 1 179 ? -15.455 -14.789 -8.071 1.00 71.75 179 GLU A O 1
#

Foldseek 3Di:
DDPVVVVVVVLVVVLVVLVVQQDPQLDNWDWDDPDPVCPPDTDTFAFLQVLLQCLLVCLPPVSNVVSNVSSLSNQVVQADPQQWHFGHGPPDVPRVLTATFLQSSLSSLLSCVSVVHDDHDNVVQQQVQADPVSAHFTGSDDCVPPVVSPVVCCVPPHPPGDGDPSSRVSNCSRVVSVD

Secondary structure (DSSP, 8-state):
--HHHHHHHHHHHHHHHHHHHS-TTS---EEE-SSTT--S--EEE-BSHHHHHHHHHGGG-GGGHHHHHHHHHHHHHHPBTTTBB-SB-TTSTTGGGSPEEHHHHHHHHHHHHTTT------HHHHHHTB-TTSPBPSEE--TTTSHHHHHHHHHHT--TT---HHHHHHHHHHHHT--